Protein AF-A0A2P5CZB0-F1 (afdb_monomer_lite)

Secondary structure (DSSP, 8-state):
-HHHHHHHHHHTTPPP-HHHHHHHHHHTSTT-HHHHHHHHHHHHHT-GGGTTS----SSS--S-HHHHHHHHHHHHHHHHT-

Structure (mmCIF, N/CA/C/O backbone):
data_AF-A0A2P5CZB0-F1
#
_entry.id   AF-A0A2P5CZB0-F1
#
loop_
_atom_site.group_PDB
_atom_site.id
_atom_site.type_symbol
_atom_site.label_atom_id
_atom_site.label_alt_id
_atom_site.label_comp_id
_atom_site.label_asym_id
_atom_site.label_entity_id
_atom_site.label_seq_id
_atom_site.pdbx_PDB_ins_code
_atom_site.Cartn_x
_atom_site.Cartn_y
_atom_site.Cartn_z
_atom_site.occupancy
_atom_site.B_iso_or_equiv
_atom_site.auth_seq_id
_atom_site.auth_comp_id
_atom_site.auth_asym_id
_atom_site.auth_atom_id
_atom_site.pdbx_PDB_model_num
ATOM 1 N N . MET A 1 1 ? 15.945 6.816 -15.260 1.00 55.22 1 MET A N 1
ATOM 2 C CA . MET A 1 1 ? 15.950 5.718 -14.266 1.00 55.22 1 MET A CA 1
ATOM 3 C C . MET A 1 1 ? 15.387 4.410 -14.836 1.00 55.22 1 MET A C 1
ATOM 5 O O . MET A 1 1 ? 16.144 3.458 -14.948 1.00 55.22 1 MET A O 1
ATOM 9 N N . LEU A 1 2 ? 14.124 4.349 -15.289 1.00 54.09 2 LEU A N 1
ATOM 10 C CA . LEU A 1 2 ? 13.530 3.120 -15.865 1.00 54.09 2 LEU A CA 1
ATOM 11 C C . LEU A 1 2 ? 14.159 2.673 -17.201 1.00 54.09 2 LEU A C 1
ATOM 13 O O . LEU A 1 2 ? 14.344 1.481 -17.433 1.00 54.09 2 LEU A O 1
ATOM 17 N N . ALA A 1 3 ? 14.549 3.625 -18.055 1.00 60.31 3 ALA A N 1
ATOM 18 C CA . ALA A 1 3 ? 15.170 3.332 -19.350 1.00 60.31 3 ALA A CA 1
ATOM 19 C C . ALA A 1 3 ? 16.549 2.646 -19.233 1.00 60.31 3 ALA A C 1
ATOM 21 O O . ALA A 1 3 ? 16.883 1.785 -20.043 1.00 60.31 3 ALA A O 1
ATOM 22 N N . GLU A 1 4 ? 17.343 2.985 -18.212 1.00 70.69 4 GLU A N 1
ATOM 23 C CA . GLU A 1 4 ? 18.650 2.355 -17.969 1.00 70.69 4 GLU A CA 1
ATOM 24 C C . GLU A 1 4 ? 18.522 0.947 -17.386 1.00 70.69 4 GLU A C 1
ATOM 26 O O . GLU A 1 4 ? 19.300 0.068 -17.750 1.00 70.69 4 GLU A O 1
ATOM 31 N N . LEU A 1 5 ? 17.519 0.713 -16.534 1.00 62.03 5 LEU A N 1
ATOM 32 C CA . LEU A 1 5 ? 17.213 -0.617 -16.004 1.00 62.03 5 LEU A CA 1
ATOM 33 C C . LEU A 1 5 ? 16.780 -1.570 -17.119 1.00 62.03 5 LEU A C 1
ATOM 35 O O . LEU A 1 5 ? 17.334 -2.658 -17.235 1.00 62.03 5 LEU A O 1
ATOM 39 N N . SER A 1 6 ? 15.889 -1.121 -18.007 1.00 60.81 6 SER A N 1
ATOM 40 C CA . SER A 1 6 ? 15.422 -1.927 -19.143 1.00 60.81 6 SER A CA 1
ATOM 41 C C . SER A 1 6 ? 16.555 -2.315 -20.105 1.00 60.81 6 SER A C 1
ATOM 43 O O . SER A 1 6 ? 16.543 -3.402 -20.685 1.00 60.81 6 SER A O 1
ATOM 45 N N . LYS A 1 7 ? 17.572 -1.453 -20.253 1.00 71.50 7 LYS A N 1
ATOM 46 C CA . LYS A 1 7 ? 18.752 -1.737 -21.079 1.00 71.50 7 LYS A CA 1
ATOM 47 C C . LYS A 1 7 ? 19.643 -2.816 -20.451 1.00 71.50 7 LYS A C 1
ATOM 49 O O . LYS A 1 7 ? 20.056 -3.733 -21.151 1.00 71.50 7 LYS A O 1
ATOM 54 N N . ARG A 1 8 ? 19.863 -2.750 -19.133 1.00 69.38 8 ARG A N 1
ATOM 55 C CA . ARG A 1 8 ? 20.655 -3.739 -18.380 1.00 69.38 8 ARG A CA 1
ATOM 56 C C . ARG A 1 8 ? 19.945 -5.091 -18.258 1.00 69.38 8 ARG A C 1
ATOM 58 O O . ARG A 1 8 ? 20.588 -6.123 -18.366 1.00 69.38 8 ARG A O 1
ATOM 65 N N . GLU A 1 9 ? 18.624 -5.107 -18.097 1.00 65.06 9 GLU A N 1
ATOM 66 C CA . GLU A 1 9 ? 17.828 -6.347 -18.051 1.00 65.06 9 GLU A CA 1
ATOM 67 C C . GLU A 1 9 ? 17.883 -7.113 -19.386 1.00 65.06 9 GLU A C 1
ATOM 69 O O . GLU A 1 9 ? 18.033 -8.336 -19.392 1.00 65.06 9 GLU A O 1
ATOM 74 N N . LYS A 1 10 ? 17.859 -6.392 -20.520 1.00 65.38 10 LYS A N 1
ATOM 75 C CA . LYS A 1 10 ? 18.055 -6.966 -21.864 1.00 65.38 10 LYS A CA 1
ATOM 76 C C . LYS A 1 10 ? 19.445 -7.565 -22.071 1.00 65.38 10 LYS A C 1
ATOM 78 O O . LYS A 1 10 ? 19.565 -8.565 -22.769 1.00 65.38 10 LYS A O 1
ATOM 83 N N . GLU A 1 11 ? 20.482 -6.968 -21.490 1.00 70.81 11 GLU A N 1
ATOM 84 C CA . GLU A 1 11 ? 21.862 -7.463 -21.598 1.00 70.81 11 GLU A CA 1
ATOM 85 C C . GLU A 1 11 ? 22.082 -8.768 -20.820 1.00 70.81 11 GLU A C 1
ATOM 87 O O . GLU A 1 11 ? 22.915 -9.581 -21.213 1.00 70.81 11 GLU A O 1
ATOM 92 N N . VAL A 1 12 ? 21.313 -8.999 -19.752 1.00 78.06 12 VAL A N 1
ATOM 93 C CA . VAL A 1 12 ? 21.428 -10.202 -18.908 1.00 78.06 12 VAL A CA 1
ATOM 94 C C . VAL A 1 12 ? 20.404 -11.285 -19.298 1.00 78.06 12 VAL A C 1
ATOM 96 O O . VAL A 1 12 ? 20.405 -12.371 -18.728 1.00 78.06 12 VAL A O 1
ATOM 99 N N . ASN A 1 13 ? 19.569 -11.035 -20.316 1.00 59.22 13 ASN A N 1
ATOM 100 C CA . ASN A 1 13 ? 18.564 -11.968 -20.843 1.00 59.22 13 ASN A CA 1
ATOM 101 C C . ASN A 1 13 ? 17.632 -12.542 -19.755 1.00 59.22 13 ASN A C 1
ATOM 103 O O . ASN A 1 13 ? 17.265 -13.716 -19.775 1.00 59.22 13 ASN A O 1
ATOM 107 N N . ILE A 1 14 ? 17.294 -11.705 -18.772 1.00 70.38 14 ILE A N 1
ATOM 108 C CA . ILE A 1 14 ? 16.385 -12.057 -17.684 1.00 70.38 14 ILE A CA 1
ATOM 109 C C . ILE A 1 14 ? 14.975 -11.756 -18.174 1.00 70.38 14 ILE A C 1
ATOM 111 O O . ILE A 1 14 ? 14.676 -10.604 -18.495 1.00 70.38 14 ILE A O 1
ATOM 115 N N . GLU A 1 15 ? 14.111 -12.771 -18.230 1.00 61.72 15 GLU A N 1
ATOM 116 C CA . GLU A 1 15 ? 12.683 -12.524 -18.407 1.00 61.72 15 GLU A CA 1
ATOM 117 C C . GLU A 1 15 ? 12.178 -11.770 -17.172 1.00 61.72 15 GLU A C 1
ATOM 119 O O . GLU A 1 15 ? 12.279 -12.290 -16.055 1.00 61.72 15 GLU A O 1
ATOM 124 N N . PRO A 1 16 ? 11.694 -10.525 -17.335 1.00 62.62 16 PRO A N 1
ATOM 125 C CA . PRO A 1 16 ? 11.051 -9.838 -16.234 1.00 62.62 16 PRO A CA 1
ATOM 126 C C . PRO A 1 16 ? 9.848 -10.669 -15.802 1.00 62.62 16 PRO A C 1
ATOM 128 O O . PRO A 1 16 ? 9.127 -11.204 -16.645 1.00 62.62 16 PRO A O 1
ATOM 131 N N . ASP A 1 17 ? 9.652 -10.766 -14.487 1.00 70.06 17 ASP A N 1
ATOM 132 C CA . ASP A 1 17 ? 8.477 -11.417 -13.919 1.00 70.06 17 ASP A CA 1
ATOM 133 C C . ASP A 1 17 ? 7.220 -10.934 -14.674 1.00 70.06 17 ASP A C 1
ATOM 135 O O . ASP A 1 17 ? 7.068 -9.716 -14.851 1.00 70.06 17 ASP A O 1
ATOM 139 N N . PRO A 1 18 ? 6.354 -11.841 -15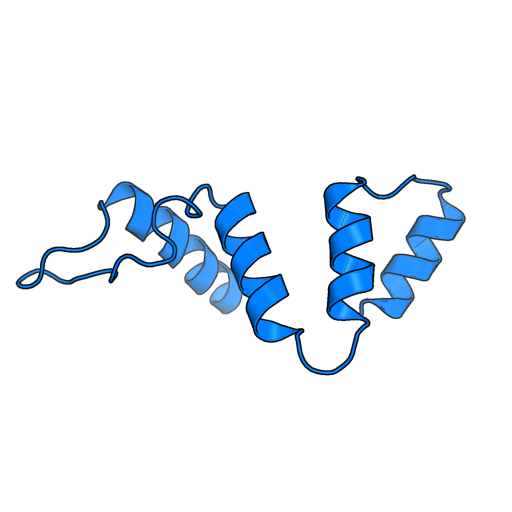.163 1.00 70.44 18 PRO A N 1
ATOM 140 C CA . PRO A 1 18 ? 5.188 -11.481 -15.963 1.00 70.44 18 PRO A CA 1
ATOM 141 C C . PRO A 1 18 ? 4.320 -10.397 -15.312 1.00 70.44 18 PRO A C 1
ATOM 143 O O . PRO A 1 18 ? 3.808 -9.523 -16.014 1.00 70.44 18 PRO A O 1
ATOM 146 N N . ASP A 1 19 ? 4.210 -10.395 -13.979 1.00 66.44 19 ASP A N 1
ATOM 147 C CA . ASP A 1 19 ? 3.459 -9.382 -13.233 1.00 66.44 19 ASP A CA 1
ATOM 148 C C . ASP A 1 19 ? 4.143 -8.004 -13.311 1.00 66.44 19 ASP A C 1
ATOM 150 O O . ASP A 1 19 ? 3.480 -6.972 -13.449 1.00 66.44 19 ASP A O 1
ATOM 154 N N . ILE A 1 20 ? 5.478 -7.976 -13.271 1.00 69.44 20 ILE A N 1
ATOM 155 C CA . ILE A 1 20 ? 6.293 -6.755 -13.356 1.00 69.44 20 ILE A CA 1
ATOM 156 C C . ILE A 1 20 ? 6.352 -6.222 -14.799 1.00 69.44 20 ILE A C 1
ATOM 158 O O . ILE A 1 20 ? 6.378 -5.006 -15.007 1.00 69.44 20 ILE A O 1
ATOM 162 N N . ASP A 1 21 ? 6.354 -7.090 -15.814 1.00 71.00 21 ASP A N 1
ATOM 163 C CA . ASP A 1 21 ? 6.366 -6.691 -17.230 1.00 71.00 21 ASP A CA 1
ATOM 164 C C . ASP A 1 21 ? 5.032 -6.075 -17.676 1.00 71.00 21 ASP A C 1
ATOM 166 O O . ASP A 1 21 ? 5.007 -5.014 -18.311 1.00 71.00 21 ASP A O 1
ATOM 170 N N . VAL A 1 22 ? 3.910 -6.688 -17.281 1.00 73.81 22 VAL A N 1
ATOM 171 C CA . VAL A 1 22 ? 2.563 -6.130 -17.492 1.00 73.81 22 VAL A CA 1
ATOM 172 C C . VAL A 1 22 ? 2.454 -4.754 -16.836 1.00 73.81 22 VAL A C 1
ATOM 174 O O . VAL A 1 22 ? 1.926 -3.813 -17.432 1.00 73.81 22 VAL A O 1
ATOM 177 N N . PHE A 1 23 ? 3.032 -4.610 -15.647 1.00 66.06 23 PHE A N 1
ATOM 178 C CA . PHE A 1 23 ? 3.085 -3.351 -14.924 1.00 66.06 23 PHE A CA 1
ATOM 179 C C . PHE A 1 23 ? 3.935 -2.286 -15.636 1.00 66.06 23 PHE A C 1
ATOM 181 O O . PHE A 1 23 ? 3.460 -1.170 -15.848 1.00 66.06 23 PHE A O 1
ATOM 188 N N . LYS A 1 24 ? 5.161 -2.613 -16.077 1.00 69.12 24 LYS A N 1
ATOM 189 C CA . LYS A 1 24 ? 6.028 -1.689 -16.839 1.00 69.12 24 LYS A CA 1
ATOM 190 C C . LYS A 1 24 ? 5.337 -1.194 -18.112 1.00 69.12 24 LYS A C 1
ATOM 192 O O . LYS A 1 24 ? 5.435 -0.014 -18.445 1.00 69.12 24 LYS A O 1
ATOM 197 N N . LYS A 1 25 ? 4.602 -2.073 -18.797 1.00 72.44 25 LYS A N 1
ATOM 198 C CA . LYS A 1 25 ? 3.800 -1.724 -19.979 1.00 72.44 25 LYS A CA 1
ATOM 199 C C . LYS A 1 25 ? 2.604 -0.831 -19.637 1.00 72.44 25 LYS A C 1
ATOM 201 O O . LYS A 1 25 ? 2.319 0.086 -20.399 1.00 72.44 25 LYS A O 1
ATOM 206 N N . ALA A 1 26 ? 1.938 -1.059 -18.503 1.00 66.62 26 ALA A N 1
ATOM 207 C CA . ALA A 1 26 ? 0.811 -0.246 -18.042 1.00 66.62 26 ALA A CA 1
ATOM 208 C C . ALA A 1 26 ? 1.231 1.162 -17.587 1.00 66.62 26 ALA A C 1
ATOM 210 O O . ALA A 1 26 ? 0.520 2.123 -17.866 1.00 66.62 26 ALA A O 1
ATOM 211 N 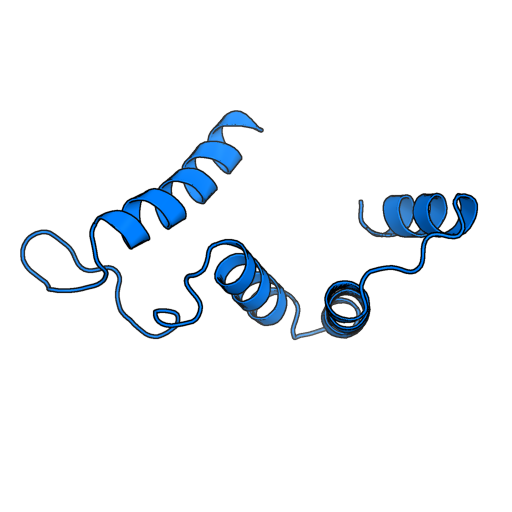N . VAL A 1 27 ? 2.391 1.294 -16.934 1.00 63.50 27 VAL A N 1
ATOM 212 C CA . VAL A 1 27 ? 2.979 2.594 -16.558 1.00 63.50 27 VAL A CA 1
ATOM 213 C C . VAL A 1 27 ? 3.461 3.358 -17.795 1.00 63.50 27 VAL A C 1
ATOM 215 O O . VAL A 1 27 ? 3.311 4.569 -17.858 1.00 63.50 27 VAL A O 1
ATOM 218 N N . ALA A 1 28 ? 3.968 2.665 -18.820 1.00 65.88 28 ALA A N 1
ATOM 219 C CA . ALA A 1 28 ? 4.377 3.288 -20.081 1.00 65.88 28 ALA A CA 1
ATOM 220 C C . ALA A 1 28 ? 3.209 3.868 -20.909 1.00 65.88 28 ALA A C 1
ATOM 222 O O . ALA A 1 28 ? 3.450 4.557 -21.901 1.00 65.88 28 ALA A O 1
ATOM 223 N N . TRP A 1 29 ? 1.954 3.588 -20.544 1.00 68.75 29 TRP A N 1
ATOM 224 C CA . TRP A 1 29 ? 0.785 4.235 -21.136 1.00 68.75 29 TRP A CA 1
ATOM 225 C C . TRP A 1 29 ? 0.484 5.535 -20.378 1.00 68.75 29 TRP A C 1
ATOM 227 O O . TRP A 1 29 ? 0.042 5.509 -19.228 1.00 68.75 29 TRP A O 1
ATOM 237 N N . GLU A 1 30 ? 0.722 6.676 -21.035 1.00 56.66 30 GLU A N 1
ATOM 238 C CA . GLU A 1 30 ? 0.490 8.013 -20.473 1.00 56.66 30 GLU A CA 1
ATOM 239 C C . GLU A 1 30 ? -0.914 8.135 -19.848 1.00 56.66 30 GLU A C 1
ATOM 241 O O . GLU A 1 30 ? -1.931 7.831 -20.475 1.00 56.66 30 GLU A O 1
ATOM 246 N N . GLY A 1 31 ? -0.964 8.593 -18.591 1.00 62.06 31 GLY A N 1
ATOM 247 C CA . GLY A 1 31 ? -2.207 8.944 -17.891 1.00 62.06 31 GLY A CA 1
ATOM 248 C C . GLY A 1 31 ? -2.672 7.987 -16.785 1.00 62.06 31 GLY A C 1
ATOM 249 O O . GLY A 1 31 ? -3.651 8.301 -16.112 1.00 62.06 31 GLY A O 1
ATOM 250 N N . ARG A 1 32 ? -1.990 6.854 -16.543 1.00 56.72 32 ARG A N 1
ATOM 251 C CA . ARG A 1 32 ? -2.324 5.907 -15.448 1.00 56.72 32 ARG A CA 1
ATOM 252 C C . ARG A 1 32 ? -1.185 5.597 -14.468 1.00 56.72 32 ARG A C 1
ATOM 254 O O . ARG A 1 32 ? -1.317 4.701 -13.640 1.00 56.72 32 ARG A O 1
ATOM 261 N N . GLU A 1 33 ? -0.101 6.366 -14.504 1.00 62.75 33 GLU A N 1
ATOM 262 C CA . GLU A 1 33 ? 1.128 6.063 -13.756 1.00 62.75 33 GLU A CA 1
ATOM 263 C C . GLU A 1 33 ? 0.934 5.969 -12.231 1.00 62.75 33 GLU A C 1
ATOM 265 O O . GLU A 1 33 ? 1.446 5.047 -11.605 1.00 62.75 33 GLU A O 1
ATOM 270 N N . ILE A 1 34 ? 0.168 6.878 -11.617 1.00 65.94 34 ILE A N 1
ATOM 271 C CA . ILE A 1 34 ? 0.092 6.973 -10.146 1.00 65.94 34 ILE A CA 1
ATOM 272 C C . ILE A 1 34 ? -0.720 5.822 -9.532 1.00 65.94 34 ILE A C 1
ATOM 274 O O . ILE A 1 34 ? -0.295 5.232 -8.538 1.00 65.94 34 ILE A O 1
ATOM 278 N N . GLY A 1 35 ? -1.876 5.491 -10.117 1.00 72.25 35 GLY A N 1
ATOM 279 C CA . GLY A 1 35 ? -2.748 4.425 -9.607 1.00 72.25 35 GLY A CA 1
ATOM 280 C C . GLY A 1 35 ? -2.086 3.057 -9.718 1.00 72.25 35 GLY A C 1
ATOM 281 O O . GLY A 1 35 ? -2.002 2.329 -8.737 1.00 72.25 35 GLY A O 1
ATOM 282 N N . VAL A 1 36 ? -1.491 2.780 -10.881 1.00 74.38 36 VAL A N 1
ATOM 283 C CA . VAL A 1 36 ? -0.787 1.523 -11.142 1.00 74.38 36 VAL A CA 1
ATOM 284 C C . VAL A 1 36 ? 0.354 1.342 -10.137 1.00 74.38 36 VAL A C 1
ATOM 286 O O . VAL A 1 36 ? 0.396 0.326 -9.448 1.00 74.38 36 VAL A O 1
ATOM 289 N N . VAL A 1 37 ? 1.216 2.353 -9.953 1.00 76.50 37 VAL A N 1
ATOM 290 C CA . VAL A 1 37 ? 2.313 2.310 -8.965 1.00 76.50 37 VAL A CA 1
ATOM 291 C C . VAL A 1 37 ? 1.811 2.093 -7.538 1.00 76.50 37 VAL A C 1
ATOM 293 O O . VAL A 1 37 ? 2.424 1.330 -6.791 1.00 76.50 37 VAL A O 1
ATOM 296 N N . THR A 1 38 ? 0.696 2.717 -7.165 1.00 79.50 38 THR A N 1
ATOM 297 C CA . THR A 1 38 ? 0.110 2.567 -5.826 1.00 79.50 38 THR A CA 1
ATOM 298 C C . THR A 1 38 ? -0.364 1.134 -5.585 1.00 79.50 38 THR A C 1
ATOM 300 O O . THR A 1 38 ? -0.014 0.546 -4.562 1.00 79.50 38 THR A O 1
ATOM 303 N N . ASP A 1 39 ? -1.067 0.536 -6.547 1.00 82.00 39 ASP A N 1
ATOM 304 C CA . ASP A 1 39 ? -1.579 -0.836 -6.443 1.00 82.00 39 ASP A CA 1
ATOM 305 C C . ASP A 1 39 ? -0.448 -1.862 -6.310 1.00 82.00 39 ASP A C 1
ATOM 307 O O . ASP A 1 39 ? -0.533 -2.807 -5.522 1.00 82.00 39 ASP A O 1
ATOM 311 N N . TYR A 1 40 ? 0.655 -1.653 -7.032 1.00 80.81 40 TYR A N 1
ATOM 312 C CA . TYR A 1 40 ? 1.829 -2.518 -6.928 1.00 80.81 40 TYR A CA 1
ATOM 313 C C . TYR A 1 40 ? 2.503 -2.418 -5.562 1.00 80.81 40 TYR A C 1
ATOM 315 O O . TYR A 1 40 ? 2.809 -3.441 -4.951 1.00 80.81 40 TYR A O 1
ATOM 323 N N . VAL A 1 41 ? 2.693 -1.201 -5.051 1.00 81.75 41 VAL A N 1
ATOM 324 C CA . VAL A 1 41 ? 3.259 -0.997 -3.713 1.00 81.75 41 VAL A CA 1
ATOM 325 C C . VAL A 1 41 ? 2.368 -1.655 -2.654 1.00 81.75 41 VAL A C 1
ATOM 327 O O . VAL A 1 41 ? 2.878 -2.345 -1.773 1.00 81.75 41 VAL A O 1
ATOM 330 N N . LEU A 1 42 ? 1.042 -1.540 -2.769 1.00 86.88 42 LEU A N 1
ATOM 331 C CA . LEU A 1 42 ? 0.111 -2.219 -1.864 1.00 86.88 42 LEU A CA 1
ATOM 332 C C . LEU A 1 42 ? 0.237 -3.747 -1.939 1.00 86.88 42 LEU A C 1
ATOM 334 O O . LEU A 1 42 ? 0.312 -4.385 -0.888 1.00 86.88 42 LEU A O 1
ATOM 338 N N . LYS A 1 43 ? 0.338 -4.321 -3.146 1.00 85.19 43 LYS A N 1
ATOM 339 C CA . LYS A 1 43 ? 0.509 -5.770 -3.361 1.00 85.19 43 LYS A CA 1
ATOM 340 C C . LYS A 1 43 ? 1.824 -6.292 -2.772 1.00 85.19 43 LYS A C 1
ATOM 342 O O . LYS A 1 43 ? 1.844 -7.339 -2.134 1.00 85.19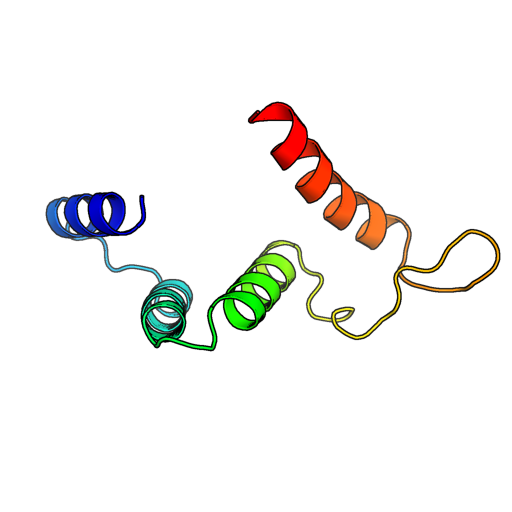 43 LYS A O 1
ATOM 347 N N . VAL A 1 44 ? 2.925 -5.555 -2.931 1.00 85.44 44 VAL A N 1
ATOM 348 C CA . VAL A 1 44 ? 4.237 -5.932 -2.368 1.00 85.44 44 VAL A CA 1
ATOM 349 C C . VAL A 1 44 ? 4.227 -5.896 -0.835 1.00 85.44 44 VAL A C 1
ATOM 351 O O . VAL A 1 44 ? 4.873 -6.719 -0.188 1.00 85.44 44 VAL A O 1
ATOM 354 N N . LEU A 1 45 ? 3.471 -4.976 -0.234 1.00 85.00 45 LEU A N 1
ATOM 355 C CA . LEU A 1 45 ? 3.362 -4.838 1.223 1.00 85.00 45 LEU A CA 1
ATOM 356 C C . LEU A 1 45 ? 2.317 -5.771 1.862 1.00 85.00 45 LEU A C 1
ATOM 358 O O . LEU A 1 45 ? 2.211 -5.828 3.099 1.00 85.00 45 LEU A O 1
ATOM 362 N N . GLY A 1 46 ? 1.528 -6.486 1.056 1.00 88.81 46 GLY A N 1
ATOM 363 C CA . GLY A 1 46 ? 0.401 -7.285 1.535 1.00 88.81 46 GLY A CA 1
ATOM 364 C C . GLY A 1 46 ? -0.708 -6.413 2.137 1.00 88.81 46 GL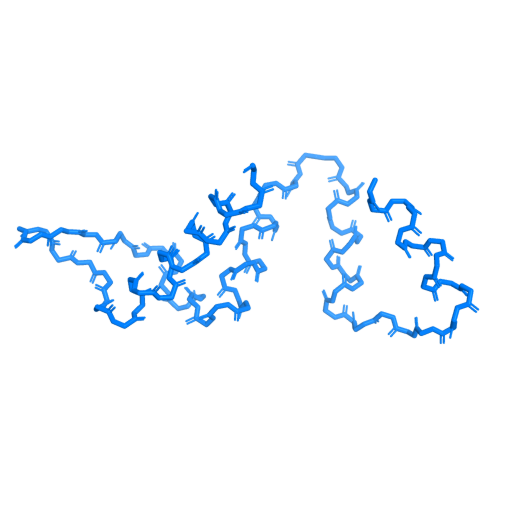Y A C 1
ATOM 365 O O . GLY A 1 46 ? -1.200 -6.705 3.237 1.00 88.81 46 GLY A O 1
ATOM 366 N N . LEU A 1 47 ? -0.988 -5.268 1.508 1.00 89.94 47 LEU A N 1
ATOM 367 C CA . LEU A 1 47 ? -1.980 -4.269 1.923 1.00 89.94 47 LEU A CA 1
ATOM 368 C C . LEU A 1 47 ? -3.123 -4.106 0.908 1.00 89.94 47 LEU A C 1
ATOM 370 O O . LEU A 1 47 ? -3.991 -3.258 1.101 1.00 89.94 47 LEU A O 1
ATOM 374 N N . GLU A 1 48 ? -3.175 -4.939 -0.126 1.00 88.62 48 GLU A N 1
ATOM 375 C CA . GLU A 1 48 ? -4.230 -4.961 -1.141 1.00 88.62 48 GLU A CA 1
ATOM 376 C C . GLU A 1 48 ? -5.630 -5.173 -0.547 1.00 88.62 48 GLU A C 1
ATOM 378 O O . GLU A 1 48 ? -6.588 -4.568 -1.004 1.00 88.62 48 GLU A O 1
ATOM 383 N N . VAL A 1 49 ? -5.760 -5.954 0.533 1.00 89.50 49 VAL A N 1
ATOM 384 C CA . VAL A 1 49 ? -7.054 -6.190 1.208 1.00 89.50 49 VAL A CA 1
ATOM 385 C C . VAL A 1 49 ? -7.579 -4.933 1.919 1.00 89.50 49 VAL A C 1
ATOM 387 O O . VAL A 1 49 ? -8.761 -4.839 2.236 1.00 89.50 49 VAL A O 1
ATOM 390 N N . CYS A 1 50 ? -6.708 -3.959 2.191 1.00 90.56 50 CYS A N 1
ATOM 391 C CA . CYS A 1 50 ? -7.052 -2.709 2.865 1.00 90.56 50 CYS A CA 1
ATOM 392 C C . CYS A 1 50 ? -6.856 -1.464 1.984 1.00 90.56 50 CYS A C 1
ATOM 394 O O . CYS A 1 50 ? -6.816 -0.365 2.533 1.00 90.56 50 CYS A O 1
ATOM 396 N N . SER A 1 51 ? -6.774 -1.612 0.655 1.00 88.50 51 SER A N 1
ATOM 397 C CA . SER A 1 51 ? -6.629 -0.503 -0.309 1.00 88.50 51 SER A CA 1
ATOM 398 C C . SER A 1 51 ? -7.671 0.601 -0.121 1.00 88.50 51 SER A C 1
ATOM 400 O O . SER A 1 51 ? -7.339 1.782 -0.157 1.00 88.50 51 SER A O 1
ATOM 402 N N . ASP A 1 52 ? -8.918 0.210 0.144 1.00 90.25 52 ASP A N 1
ATOM 403 C CA . ASP A 1 52 ? -10.064 1.119 0.269 1.00 90.25 52 ASP A CA 1
ATOM 404 C C . ASP A 1 52 ? -10.437 1.419 1.730 1.00 90.25 52 ASP A C 1
ATOM 406 O O . ASP A 1 52 ? -11.462 2.037 2.021 1.00 90.25 52 ASP A O 1
ATOM 410 N N . THR A 1 53 ? -9.619 0.961 2.681 1.00 90.88 53 THR A N 1
ATOM 411 C CA . THR A 1 53 ? -9.849 1.185 4.111 1.00 90.88 53 THR A CA 1
ATOM 412 C C . THR A 1 53 ? -9.069 2.401 4.589 1.00 90.88 53 THR A C 1
ATOM 414 O O . THR A 1 53 ? -7.850 2.475 4.446 1.00 90.88 53 THR A O 1
ATOM 417 N N . MET A 1 54 ? -9.756 3.346 5.232 1.00 88.75 54 MET A N 1
ATOM 418 C CA . MET A 1 54 ? -9.094 4.482 5.871 1.00 88.75 54 MET A CA 1
ATOM 419 C C . MET A 1 54 ? -8.128 4.003 6.968 1.00 88.75 54 MET A C 1
ATOM 421 O O . MET A 1 54 ? -8.452 3.105 7.743 1.00 88.75 54 MET A O 1
ATOM 425 N N . VAL A 1 55 ? -6.945 4.622 7.067 1.00 89.50 55 VAL A N 1
ATOM 426 C CA . VAL A 1 55 ? -5.924 4.251 8.067 1.00 89.50 55 VAL A CA 1
ATOM 427 C C . VAL A 1 55 ? -6.446 4.402 9.501 1.00 89.50 55 VAL A C 1
ATOM 429 O O . VAL A 1 55 ? -6.148 3.555 10.342 1.00 8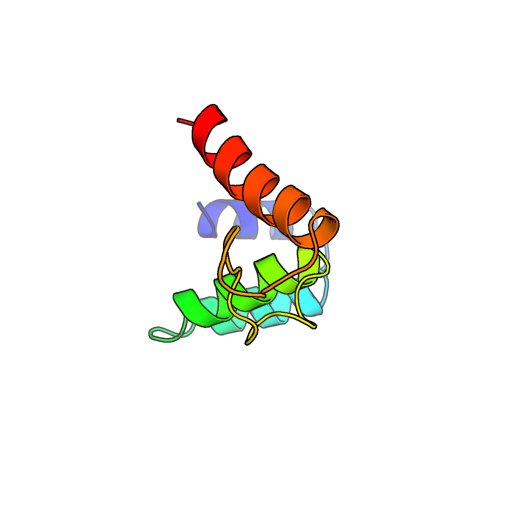9.50 55 VAL A O 1
ATOM 432 N N . GLY A 1 56 ? -7.272 5.420 9.752 1.00 89.12 56 GLY A N 1
ATOM 433 C CA . GLY A 1 56 ? -7.814 5.724 11.076 1.00 89.12 56 GLY A CA 1
ATOM 434 C C . GLY A 1 56 ? -6.779 6.327 12.029 1.00 89.12 56 GLY A C 1
ATOM 435 O O . GLY A 1 56 ? -5.604 6.490 11.691 1.00 89.12 56 GLY A O 1
ATOM 436 N N . ASP A 1 57 ? -7.234 6.662 13.229 1.00 83.94 57 ASP A N 1
ATOM 437 C CA . ASP A 1 57 ? -6.445 7.230 14.322 1.00 83.94 57 ASP A CA 1
ATOM 438 C C . ASP A 1 57 ? -6.932 6.672 15.676 1.00 83.94 57 ASP A C 1
ATOM 440 O O . ASP A 1 57 ? -7.596 5.636 15.727 1.00 83.94 57 ASP A O 1
ATOM 444 N N . ASP A 1 58 ? -6.562 7.303 16.792 1.00 83.50 58 ASP A N 1
ATOM 445 C CA . ASP A 1 58 ? -6.936 6.820 18.129 1.00 83.50 58 ASP A CA 1
ATOM 446 C C . ASP A 1 58 ? -8.450 6.920 18.409 1.00 83.50 58 ASP A C 1
ATOM 448 O O . ASP A 1 58 ? -8.954 6.284 19.337 1.00 83.50 58 ASP A O 1
ATOM 452 N N . ILE A 1 59 ? -9.186 7.697 17.609 1.00 88.12 59 ILE A N 1
ATOM 453 C CA . ILE A 1 59 ? -10.616 7.975 17.777 1.00 88.12 59 ILE A CA 1
ATOM 454 C C . ILE A 1 59 ? -11.430 7.300 16.660 1.00 88.12 59 ILE A C 1
ATOM 456 O O . ILE A 1 59 ? -12.504 6.746 16.911 1.00 88.12 59 ILE A O 1
ATOM 460 N N . LEU A 1 60 ? -10.920 7.304 15.428 1.00 88.69 60 LEU A N 1
ATOM 461 C CA . LEU A 1 60 ? -11.527 6.707 14.242 1.00 88.69 60 LEU A CA 1
ATOM 462 C C . LEU A 1 60 ? -10.904 5.347 13.939 1.00 88.69 60 LEU A C 1
ATOM 464 O O . LEU A 1 60 ? -9.723 5.236 13.613 1.00 88.69 60 LEU A O 1
ATOM 468 N N . LYS A 1 61 ? -11.729 4.295 13.960 1.00 88.56 61 LYS A N 1
ATOM 469 C CA . LYS A 1 61 ? -11.289 2.958 13.549 1.00 88.56 61 LYS A CA 1
ATOM 470 C C . LYS A 1 61 ? -10.833 2.955 12.089 1.00 88.56 61 LYS A C 1
ATOM 472 O O . LYS A 1 61 ? -11.530 3.464 11.215 1.00 88.56 61 LYS A O 1
ATOM 477 N N . GLY A 1 62 ? -9.707 2.294 11.846 1.00 92.12 62 GLY A N 1
ATOM 478 C CA . GLY A 1 62 ? -9.158 2.063 10.516 1.00 92.12 62 GLY A CA 1
ATOM 479 C C . GLY A 1 62 ? -8.398 0.742 10.437 1.00 92.12 62 GLY A C 1
ATOM 480 O O . GLY A 1 62 ? -8.862 -0.276 10.958 1.00 92.12 62 GLY A O 1
ATOM 481 N N . ILE A 1 63 ? -7.234 0.741 9.790 1.00 93.56 63 ILE A N 1
ATOM 482 C CA . ILE A 1 63 ? -6.422 -0.468 9.588 1.00 93.56 63 ILE A CA 1
ATOM 483 C C . ILE A 1 63 ? -5.799 -0.982 10.896 1.00 93.56 63 ILE A C 1
ATOM 485 O O . ILE A 1 63 ? -5.600 -0.252 11.867 1.00 93.56 63 ILE A O 1
ATOM 489 N N . SER A 1 64 ? -5.429 -2.262 10.919 1.00 92.62 64 SER A N 1
ATOM 490 C CA . SER A 1 64 ? -4.752 -2.858 12.075 1.00 92.62 64 SER A CA 1
ATOM 491 C C . SER A 1 64 ? -3.357 -2.258 12.309 1.00 92.62 64 SER A C 1
ATOM 493 O O . SER A 1 64 ? -2.668 -1.819 11.385 1.00 92.62 64 SER A O 1
ATOM 495 N N . GLY A 1 65 ? -2.864 -2.327 13.550 1.00 89.88 65 GLY A N 1
ATOM 496 C CA . GLY A 1 65 ? -1.532 -1.813 13.899 1.00 89.88 65 GLY A CA 1
ATOM 497 C C . GLY A 1 65 ? -0.378 -2.474 13.128 1.00 89.88 65 GLY A C 1
ATOM 498 O O . GLY A 1 65 ? 0.619 -1.817 12.831 1.00 89.88 65 GLY A O 1
ATOM 499 N N . GLY A 1 66 ? -0.518 -3.753 12.760 1.00 90.62 66 GLY A N 1
ATOM 500 C CA . GLY A 1 66 ? 0.460 -4.465 11.929 1.00 90.62 66 GLY A CA 1
ATOM 501 C C . GLY A 1 66 ? 0.444 -4.032 10.459 1.00 90.62 66 GLY A C 1
ATOM 502 O O . GLY A 1 66 ? 1.490 -4.033 9.812 1.00 90.62 66 GLY A O 1
ATOM 503 N N . GLN A 1 67 ? -0.716 -3.634 9.929 1.00 91.94 67 GLN A N 1
ATOM 504 C CA . GLN A 1 67 ? -0.819 -3.005 8.605 1.00 91.94 67 GLN A CA 1
ATOM 505 C C . GLN A 1 67 ? -0.209 -1.599 8.632 1.00 91.94 67 GLN A C 1
ATOM 507 O O . GLN A 1 67 ? 0.610 -1.275 7.776 1.00 91.94 67 GLN A O 1
ATOM 512 N N . ARG A 1 68 ? -0.502 -0.814 9.679 1.00 90.44 68 ARG A N 1
ATOM 513 C CA . ARG A 1 68 ? 0.072 0.524 9.875 1.00 90.44 68 ARG A CA 1
ATOM 514 C C . ARG A 1 68 ? 1.599 0.498 9.886 1.00 90.44 68 ARG A C 1
ATOM 516 O O . ARG A 1 68 ? 2.201 1.244 9.132 1.00 90.44 68 ARG A O 1
ATOM 523 N N . LYS A 1 69 ? 2.230 -0.408 10.646 1.00 90.12 69 LYS A N 1
ATOM 524 C CA . LYS A 1 69 ? 3.702 -0.529 10.676 1.00 90.12 69 LYS A CA 1
ATOM 525 C C . LYS A 1 69 ? 4.313 -0.768 9.293 1.00 90.12 69 LYS A C 1
ATOM 527 O O . LYS A 1 69 ? 5.276 -0.099 8.949 1.00 90.12 69 LYS A O 1
ATOM 532 N N . ARG A 1 70 ? 3.757 -1.691 8.499 1.00 89.75 70 ARG A N 1
ATOM 533 C CA . ARG A 1 70 ? 4.244 -1.972 7.134 1.00 89.75 70 ARG A CA 1
ATOM 534 C C . ARG A 1 70 ? 4.139 -0.744 6.230 1.00 89.75 70 ARG A C 1
ATOM 536 O O . ARG A 1 70 ? 5.075 -0.451 5.498 1.00 89.75 70 ARG A O 1
ATOM 543 N N . LEU A 1 71 ? 3.038 -0.003 6.348 1.00 87.06 71 LEU A N 1
ATOM 544 C CA . LEU A 1 71 ? 2.795 1.219 5.584 1.00 87.06 71 LEU A CA 1
ATOM 545 C C . LEU A 1 71 ? 3.733 2.371 6.001 1.00 87.06 71 LEU A C 1
ATOM 547 O O . LEU A 1 71 ? 4.231 3.095 5.143 1.00 87.06 71 LEU A O 1
ATOM 551 N N . THR A 1 72 ? 4.028 2.523 7.298 1.00 86.06 72 THR A N 1
ATOM 552 C CA . THR A 1 72 ? 4.957 3.558 7.794 1.00 86.06 72 THR A CA 1
ATOM 553 C C . THR A 1 72 ? 6.417 3.240 7.466 1.00 86.06 72 THR A C 1
ATOM 555 O O . THR A 1 72 ? 7.164 4.158 7.154 1.00 86.06 72 THR A O 1
ATOM 558 N N . ILE A 1 73 ? 6.822 1.961 7.455 1.00 80.69 73 ILE A N 1
ATOM 559 C CA . ILE A 1 73 ? 8.187 1.551 7.071 1.00 80.69 73 ILE A CA 1
ATOM 560 C C . ILE A 1 73 ? 8.527 2.017 5.648 1.00 80.69 73 ILE A C 1
ATOM 562 O O . ILE A 1 73 ? 9.638 2.481 5.406 1.00 80.69 73 ILE A O 1
ATOM 566 N N . GLU A 1 74 ? 7.578 1.952 4.715 1.00 70.19 74 GLU A N 1
ATOM 567 C CA . GLU A 1 74 ? 7.745 2.488 3.356 1.00 70.19 74 GLU A CA 1
ATOM 568 C C . GLU A 1 74 ? 7.970 4.006 3.351 1.00 70.19 74 GLU A C 1
ATOM 570 O O . GLU A 1 74 ? 8.890 4.505 2.698 1.00 70.19 74 GLU A O 1
ATOM 575 N N . GLN A 1 75 ? 7.179 4.751 4.132 1.00 65.81 75 GLN A N 1
ATOM 576 C CA . GLN A 1 75 ? 7.358 6.199 4.263 1.00 65.81 75 GLN A CA 1
ATOM 577 C C . GLN A 1 75 ? 8.700 6.564 4.909 1.00 65.81 75 GLN A C 1
ATOM 579 O O . GLN A 1 75 ? 9.384 7.467 4.427 1.00 65.81 75 GLN A O 1
ATOM 584 N N . ASP A 1 76 ? 9.104 5.847 5.955 1.00 65.69 76 ASP A N 1
ATOM 585 C CA . ASP A 1 76 ? 10.368 6.087 6.646 1.00 65.69 76 ASP A CA 1
ATOM 586 C C . ASP A 1 76 ? 11.568 5.714 5.765 1.00 65.69 76 ASP A C 1
ATOM 588 O O . ASP A 1 76 ? 12.545 6.457 5.714 1.00 65.69 76 ASP A O 1
ATOM 592 N N . THR A 1 77 ? 11.490 4.634 4.979 1.00 59.97 77 THR A N 1
ATOM 593 C CA . THR A 1 77 ? 12.567 4.236 4.050 1.00 59.97 77 THR A CA 1
ATOM 594 C C . THR A 1 77 ? 12.796 5.295 2.964 1.00 59.97 77 THR A C 1
ATOM 596 O O . THR A 1 77 ? 13.942 5.610 2.644 1.00 59.97 77 THR A O 1
ATOM 599 N N . LYS A 1 78 ? 11.731 5.938 2.459 1.00 57.41 78 LYS A N 1
ATOM 600 C CA . LYS A 1 78 ? 11.845 7.099 1.552 1.00 57.41 78 LYS A CA 1
ATOM 601 C C . LYS A 1 78 ? 12.518 8.312 2.196 1.00 57.41 78 LYS A C 1
ATOM 603 O O . LYS A 1 78 ? 13.083 9.1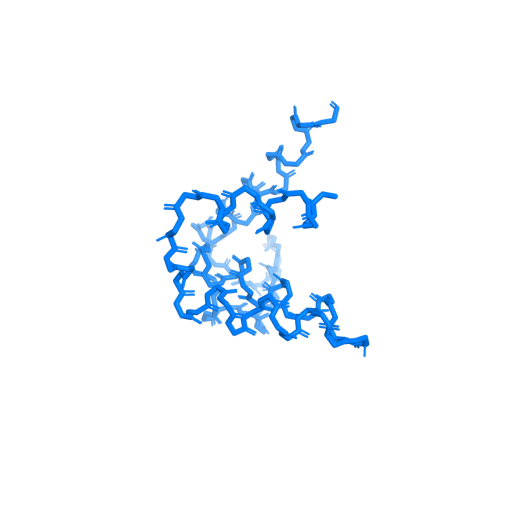37 1.482 1.00 57.41 78 LYS A O 1
ATOM 608 N N . ARG A 1 79 ? 12.466 8.428 3.525 1.00 56.75 79 ARG A N 1
ATOM 609 C CA . ARG A 1 79 ? 13.097 9.516 4.280 1.00 56.75 79 ARG A CA 1
ATOM 610 C C . ARG A 1 79 ? 14.594 9.299 4.508 1.00 56.75 79 ARG A C 1
ATOM 612 O O . ARG A 1 79 ? 15.313 10.280 4.628 1.00 56.75 79 ARG A O 1
ATOM 619 N N . PHE A 1 80 ? 15.063 8.051 4.538 1.00 49.72 80 PHE A N 1
ATOM 620 C CA . PHE A 1 80 ? 16.490 7.718 4.665 1.00 49.72 80 PHE A CA 1
ATOM 621 C C . PHE A 1 80 ? 17.270 7.772 3.342 1.00 49.72 80 PHE A C 1
ATOM 623 O O . PHE A 1 80 ? 18.497 7.769 3.362 1.00 49.72 80 PHE A O 1
ATOM 630 N N . LEU A 1 81 ? 16.577 7.802 2.201 1.00 49.69 81 LEU A N 1
ATOM 631 C CA . LEU A 1 81 ? 17.179 7.842 0.862 1.00 49.69 81 LEU A CA 1
ATOM 632 C C . LEU A 1 81 ? 17.247 9.261 0.254 1.00 49.69 81 LEU A C 1
ATOM 634 O O . LEU A 1 81 ? 17.516 9.387 -0.941 1.00 49.69 81 LEU A O 1
ATOM 638 N N . GLN A 1 82 ? 17.004 10.307 1.053 1.00 44.75 82 GLN A N 1
ATOM 639 C CA . GLN A 1 82 ? 17.154 11.725 0.688 1.00 44.75 82 GLN A CA 1
ATOM 640 C C . GLN A 1 82 ? 18.330 12.372 1.416 1.00 44.75 82 GLN A C 1
ATOM 642 O O . GLN A 1 82 ? 18.512 12.068 2.616 1.00 44.75 82 GLN A O 1
#

Foldseek 3Di:
DVVVVVVVCVVVVDDPDPVVVVLVVVCVPPPCNPVSVVCVLCVVLVNNVQPPWDCADPVGDTDDPSSVVSVVVVVVVVVVVD

Organism: Parasponia andersonii (NCBI:txid3476)

Radius of gyration: 16.14 Å; chains: 1; bounding box: 33×24×40 Å

Sequence (82 aa):
MLAELSKREKEVNIEPDPDIDVFKKAVAWEGREIGVVTDYVLKVLGLEVCSDTMVGDDILKGISGGQRKRLTIEQDTKRFLQ

pLDDT: mean 74.84, std 12.85, range [44.75, 93.56]